Protein AF-A0ABD5DWU7-F1 (afdb_monomer_lite)

Radius of gyration: 20.47 Å; chains: 1; bounding box: 28×32×75 Å

pLDDT: mean 79.43, std 18.38, range [41.59, 97.12]

Secondary structure (DSSP, 8-state):
------------S-HHHHHHHHHHHH------GGGS--SSHHHHHHHHHHHHHHT--S-------TTSSHHHHHHHHHHHSTTTTS--

Foldseek 3Di:
DDDDDDDDDDPPDPVVVVVVVCCVPPPPPQAALVPFDPPDPVSVVLSVVLLVLQADPDDDDDDDDPPPCSVSSVSNSCCNHPNVVDGD

Structure (mmCIF, N/CA/C/O backbone):
data_AF-A0ABD5DWU7-F1
#
_entry.id   AF-A0ABD5DWU7-F1
#
loop_
_atom_site.group_PDB
_atom_site.id
_atom_site.type_symbol
_atom_site.label_atom_id
_atom_site.label_alt_id
_atom_site.label_comp_id
_atom_site.label_asym_id
_atom_site.label_entity_id
_atom_site.label_seq_id
_atom_site.pdbx_PDB_ins_code
_atom_site.Cartn_x
_atom_site.Cartn_y
_atom_site.Cartn_z
_atom_site.occupancy
_atom_site.B_iso_or_equiv
_atom_site.auth_seq_id
_atom_site.auth_comp_id
_atom_site.auth_asym_id
_atom_site.auth_atom_id
_atom_site.pdbx_PDB_model_num
ATOM 1 N N . VAL A 1 1 ? 6.068 21.257 57.319 1.00 47.72 1 VAL A N 1
ATOM 2 C CA . VAL A 1 1 ? 5.580 20.198 56.406 1.00 47.72 1 VAL A CA 1
ATOM 3 C C . VAL A 1 1 ? 4.817 20.910 55.308 1.00 47.72 1 VAL A C 1
ATOM 5 O O . VAL A 1 1 ? 3.695 21.337 55.536 1.00 47.72 1 VAL A O 1
ATOM 8 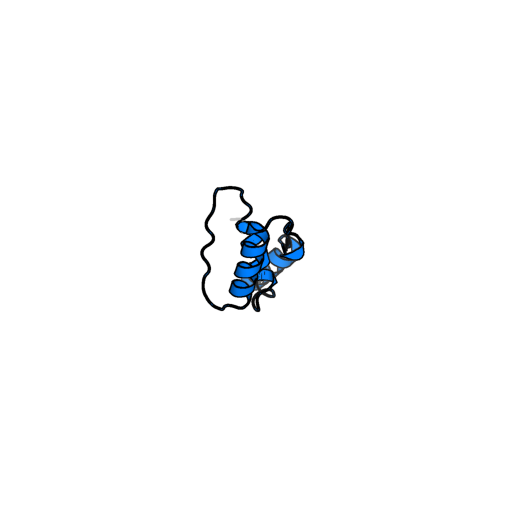N N . GLU A 1 2 ? 5.495 21.201 54.202 1.00 44.88 2 GLU A N 1
ATOM 9 C CA . GLU A 1 2 ? 4.950 21.977 53.084 1.00 44.88 2 GLU A CA 1
ATOM 10 C C . GLU A 1 2 ? 4.155 21.044 52.168 1.00 44.88 2 GLU A C 1
ATOM 12 O O . GLU A 1 2 ? 4.675 20.031 51.699 1.00 44.88 2 GLU A O 1
ATOM 17 N N . ALA A 1 3 ? 2.877 21.351 51.953 1.00 52.53 3 ALA A N 1
ATOM 18 C CA . ALA A 1 3 ? 2.023 20.604 51.043 1.00 52.53 3 ALA A CA 1
ATOM 19 C C . ALA A 1 3 ? 2.336 21.037 49.604 1.00 52.53 3 ALA A C 1
ATOM 21 O O . ALA A 1 3 ? 1.901 22.096 49.155 1.00 52.53 3 ALA A O 1
ATOM 22 N N . GLN A 1 4 ? 3.118 20.224 48.892 1.00 56.00 4 GLN A N 1
ATOM 23 C CA . GLN A 1 4 ? 3.311 20.362 47.451 1.00 56.00 4 GLN A CA 1
ATOM 24 C C . GLN A 1 4 ? 1.962 20.153 46.749 1.00 56.00 4 GLN A C 1
ATOM 26 O O . GLN A 1 4 ? 1.354 19.086 46.837 1.00 56.00 4 GLN A O 1
ATOM 31 N N . GLY A 1 5 ? 1.471 21.198 46.085 1.00 52.78 5 GLY A N 1
ATOM 32 C CA . GLY A 1 5 ? 0.268 21.136 45.265 1.00 52.78 5 GLY A CA 1
ATOM 33 C C . GLY A 1 5 ? 0.564 20.434 43.945 1.00 52.78 5 GLY A C 1
ATOM 34 O O . GLY A 1 5 ? 1.035 21.064 43.000 1.00 52.78 5 GLY A O 1
ATOM 35 N N . ASN A 1 6 ? 0.273 19.137 43.861 1.00 47.34 6 ASN A N 1
ATOM 36 C CA . ASN A 1 6 ? 0.294 18.430 42.586 1.00 47.34 6 ASN A CA 1
ATOM 37 C C . ASN A 1 6 ? -0.885 18.895 41.724 1.00 47.34 6 ASN A C 1
ATOM 39 O O . ASN A 1 6 ? -2.043 18.665 42.065 1.00 47.34 6 ASN A O 1
ATOM 43 N N . SER A 1 7 ? -0.581 19.530 40.593 1.00 41.59 7 SER A N 1
ATOM 44 C CA . SER A 1 7 ? -1.564 19.823 39.550 1.00 41.59 7 SER A CA 1
ATOM 45 C C . SER A 1 7 ? -1.458 18.769 38.455 1.00 41.59 7 SER A C 1
ATOM 47 O O . SER A 1 7 ? -0.378 18.542 37.913 1.00 41.59 7 SER A O 1
ATOM 49 N N . PHE A 1 8 ? -2.578 18.133 38.120 1.00 54.56 8 PHE A N 1
ATOM 50 C CA . PHE A 1 8 ? -2.674 17.188 37.011 1.00 54.56 8 PHE A CA 1
ATOM 51 C C . PHE A 1 8 ? -3.562 17.802 35.931 1.00 54.56 8 PHE A C 1
ATOM 53 O O . PHE A 1 8 ? -4.663 18.267 36.226 1.00 54.56 8 PHE A O 1
ATOM 60 N N . ILE A 1 9 ? -3.101 17.792 34.681 1.00 51.06 9 ILE A N 1
ATOM 61 C CA . ILE A 1 9 ? -3.950 18.088 33.525 1.00 51.06 9 ILE A CA 1
ATOM 62 C C . ILE A 1 9 ? -4.528 16.754 33.057 1.00 51.06 9 ILE A C 1
ATOM 64 O O . ILE A 1 9 ? -3.794 15.898 32.566 1.00 51.06 9 ILE A O 1
ATOM 68 N N . LEU A 1 10 ? -5.838 16.567 33.223 1.00 50.19 10 LEU A N 1
ATOM 69 C CA . LEU A 1 10 ? -6.551 15.421 32.667 1.00 50.19 10 LEU A CA 1
ATOM 70 C C . LEU A 1 10 ? -7.148 15.835 31.317 1.00 50.19 10 LEU A C 1
ATOM 72 O O . LEU A 1 10 ? -8.133 16.571 31.265 1.00 50.19 10 LEU A O 1
ATOM 76 N N . LEU A 1 11 ? -6.547 15.382 30.218 1.00 52.16 11 LEU A N 1
ATOM 77 C CA . LEU A 1 11 ? -7.148 15.522 28.893 1.00 52.16 11 LEU A CA 1
ATOM 78 C C . LEU A 1 11 ? -8.168 14.394 28.703 1.00 52.16 11 LEU A C 1
ATOM 80 O O . LEU A 1 11 ? -7.810 13.261 28.394 1.00 52.16 11 LEU A O 1
ATOM 84 N N . LEU A 1 12 ? -9.452 14.708 28.893 1.00 55.03 12 LEU A N 1
ATOM 85 C CA . LEU A 1 12 ? -10.568 13.841 28.508 1.00 55.03 12 LEU A CA 1
ATOM 86 C C . LEU A 1 12 ? -10.821 13.971 27.003 1.00 55.03 12 LEU A C 1
ATOM 88 O O . LEU A 1 12 ? -11.833 14.512 26.568 1.00 55.03 12 LEU A O 1
ATOM 92 N N . HIS A 1 13 ? -9.885 13.481 26.201 1.00 54.75 13 HIS A N 1
ATOM 93 C CA . HIS A 1 13 ? -10.170 13.124 24.820 1.00 54.75 13 HIS A CA 1
ATOM 94 C C . HIS A 1 13 ? -9.867 11.629 24.696 1.00 54.75 13 HIS A C 1
ATOM 96 O O . HIS A 1 13 ? -8.747 11.228 25.021 1.00 54.75 13 HIS A O 1
ATOM 102 N N . PRO A 1 14 ? -10.826 10.770 24.297 1.00 63.94 14 PRO A N 1
ATOM 103 C CA . PRO A 1 14 ? -10.520 9.370 24.043 1.00 63.94 14 PRO A CA 1
ATOM 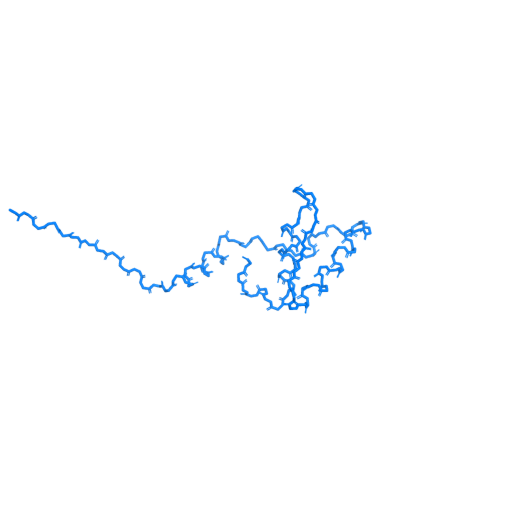104 C C . PRO A 1 14 ? -9.344 9.307 23.070 1.00 63.94 14 PRO A C 1
ATOM 106 O O . PRO A 1 14 ? -9.347 9.998 22.051 1.00 63.94 14 PRO A O 1
ATOM 109 N N . VAL A 1 15 ? -8.331 8.507 23.412 1.00 61.31 15 VAL A N 1
ATOM 110 C CA . VAL A 1 15 ? -7.064 8.383 22.666 1.00 61.31 15 VAL A CA 1
ATOM 111 C C . VAL A 1 15 ? -7.309 8.199 21.164 1.00 61.31 15 VAL A C 1
ATOM 113 O O . VAL A 1 15 ? -6.572 8.738 20.343 1.00 61.31 15 VAL A O 1
ATOM 116 N N . GLU A 1 16 ? -8.407 7.537 20.800 1.00 60.78 16 GLU A N 1
ATOM 117 C CA . GLU A 1 16 ? -8.860 7.370 19.417 1.00 60.78 16 GLU A CA 1
ATOM 118 C C . GLU A 1 16 ? -9.069 8.684 18.652 1.00 60.78 16 GLU A C 1
ATOM 120 O O . GLU A 1 16 ? -8.682 8.788 17.491 1.00 60.78 16 GLU A O 1
ATOM 125 N N . GLN A 1 17 ? -9.632 9.714 19.283 1.00 60.34 17 GLN A N 1
ATOM 126 C CA . GLN A 1 17 ? -9.856 11.011 18.640 1.00 60.34 17 GLN A CA 1
ATOM 127 C C . GLN A 1 17 ? -8.544 11.786 18.469 1.00 60.34 17 GLN A C 1
ATOM 129 O O . GLN A 1 17 ? -8.337 12.412 17.433 1.00 60.34 17 GLN A O 1
ATOM 134 N N . MET A 1 18 ? -7.612 11.688 19.425 1.00 63.16 18 MET A N 1
ATOM 135 C CA . MET A 1 18 ? -6.254 12.215 19.233 1.00 63.16 18 MET A CA 1
ATOM 136 C C . MET A 1 18 ? -5.527 11.487 18.098 1.00 63.16 18 MET A C 1
ATOM 138 O O . MET A 1 18 ? -4.889 12.140 17.274 1.00 63.16 18 MET A O 1
ATOM 142 N N . ARG A 1 19 ? -5.672 10.159 17.998 1.00 60.50 19 ARG A N 1
ATOM 143 C CA . ARG A 1 19 ? -5.095 9.358 16.909 1.00 60.50 19 ARG A CA 1
ATOM 144 C C . ARG A 1 19 ? -5.613 9.812 15.543 1.00 60.50 19 ARG A C 1
ATOM 146 O O . ARG A 1 19 ? -4.814 9.984 14.631 1.00 60.50 19 ARG A O 1
ATOM 153 N N . GLN A 1 20 ? -6.915 10.079 15.426 1.00 59.41 20 GLN A N 1
ATOM 154 C CA . GLN A 1 20 ? -7.544 10.603 14.204 1.00 59.41 20 GLN A CA 1
ATOM 155 C C . GLN A 1 20 ? -7.072 12.018 13.830 1.00 59.41 20 GLN A C 1
ATOM 157 O O . GLN A 1 20 ? -6.881 12.333 12.654 1.00 59.41 20 GLN A O 1
ATOM 162 N N . LEU A 1 21 ? -6.869 12.895 14.815 1.00 58.41 21 LEU A N 1
ATOM 163 C CA . LEU A 1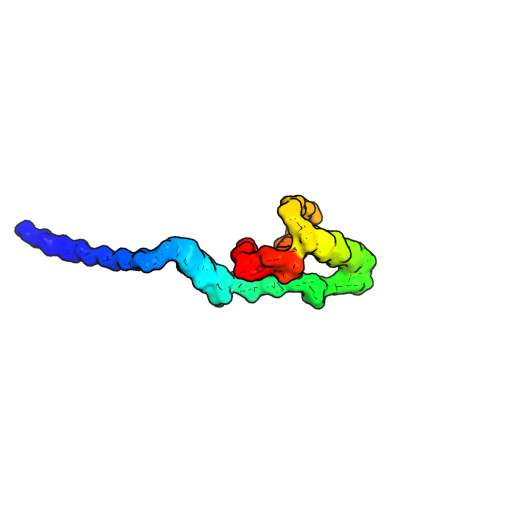 21 ? -6.351 14.246 14.575 1.00 58.41 21 LEU A CA 1
ATOM 164 C C . LEU A 1 21 ? -4.872 14.228 14.159 1.00 58.41 21 LEU A C 1
ATOM 166 O O . LEU A 1 21 ? -4.467 14.995 13.287 1.00 58.41 21 LEU A O 1
ATOM 170 N N . MET A 1 22 ? -4.075 13.317 14.725 1.00 58.81 22 MET A N 1
ATOM 171 C CA . MET A 1 22 ? -2.668 13.148 14.351 1.00 58.81 22 MET A CA 1
ATOM 172 C C . MET A 1 22 ? -2.510 12.571 12.939 1.00 58.81 22 MET A C 1
ATOM 174 O O . MET A 1 22 ? -1.703 13.084 12.163 1.00 58.81 22 MET A O 1
ATOM 178 N N . THR A 1 23 ? -3.311 11.570 12.559 1.00 56.72 23 THR A N 1
ATOM 179 C CA . THR A 1 23 ? -3.280 11.018 11.193 1.00 56.72 23 THR A CA 1
ATOM 180 C C . THR A 1 23 ? -3.790 12.012 10.147 1.00 56.72 23 THR A C 1
ATOM 182 O O . THR A 1 23 ? -3.269 12.040 9.034 1.00 56.72 23 THR A O 1
ATOM 185 N N . SER A 1 24 ? -4.756 12.873 10.486 1.00 55.91 24 SER A N 1
ATOM 186 C CA . SER A 1 24 ? -5.332 13.833 9.531 1.00 55.91 24 SER A CA 1
ATOM 187 C C . SER A 1 24 ? -4.471 15.070 9.249 1.00 55.91 24 SER A C 1
ATOM 189 O O . SER A 1 24 ? -4.566 15.597 8.139 1.00 55.91 24 SER A O 1
ATOM 191 N N . GLN A 1 25 ? -3.636 15.527 10.194 1.00 45.56 25 GLN A N 1
ATOM 192 C CA . GLN A 1 25 ? -2.841 16.760 10.033 1.00 45.56 25 GLN A CA 1
ATOM 193 C C . GLN A 1 25 ? -1.345 16.547 9.746 1.00 45.56 25 GLN A C 1
ATOM 195 O O . GLN A 1 25 ? -0.730 17.424 9.147 1.00 45.56 25 GLN A O 1
ATOM 200 N N . LEU A 1 26 ? -0.754 15.407 10.129 1.00 48.31 26 LEU A N 1
ATOM 201 C CA . LEU A 1 26 ? 0.691 15.152 9.977 1.00 48.31 26 LEU A CA 1
ATOM 202 C C . LEU A 1 26 ? 1.031 13.961 9.059 1.00 48.31 26 LEU A C 1
ATOM 204 O O . LEU A 1 26 ? 2.182 13.826 8.660 1.00 48.31 26 LEU A O 1
ATOM 208 N N . GLY A 1 27 ? 0.055 13.117 8.700 1.00 48.72 27 GLY A N 1
ATOM 209 C CA . GLY A 1 27 ? 0.289 11.835 8.013 1.00 48.72 27 GLY A CA 1
ATOM 210 C C . GLY A 1 27 ? -0.250 11.714 6.584 1.00 48.72 27 GLY A C 1
ATOM 211 O O . GLY A 1 27 ? -0.199 10.630 6.014 1.00 48.72 27 GLY A O 1
ATOM 212 N N . LYS A 1 28 ? -0.778 12.785 5.979 1.00 55.56 28 LYS A N 1
ATOM 213 C CA . LYS A 1 28 ? -1.347 12.739 4.618 1.00 55.56 28 LYS A CA 1
ATOM 214 C C . LYS A 1 28 ? -0.271 12.827 3.529 1.00 55.56 28 LYS A C 1
ATOM 216 O O . LYS A 1 28 ? -0.283 13.728 2.696 1.00 55.56 28 LYS A O 1
ATOM 221 N N . VAL A 1 29 ? 0.635 11.858 3.490 1.00 55.94 29 VAL A N 1
ATOM 222 C CA . VAL A 1 29 ? 1.213 11.457 2.205 1.00 55.94 29 VAL A CA 1
ATOM 223 C C . VAL A 1 29 ? 0.285 10.365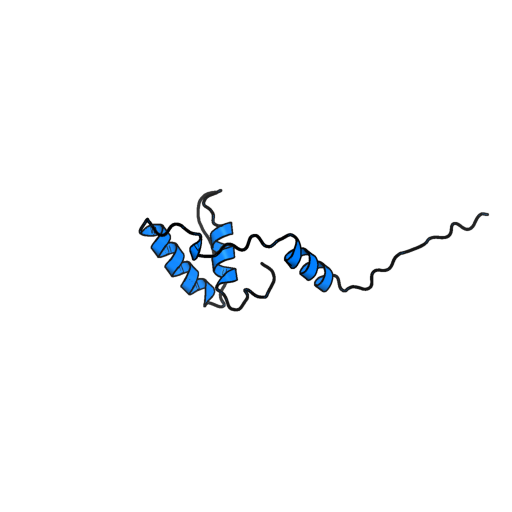 1.683 1.00 55.94 29 VAL A C 1
ATOM 225 O O . VAL A 1 29 ? 0.316 9.235 2.140 1.00 55.94 29 VAL A O 1
ATOM 228 N N . SER A 1 30 ? -0.668 10.761 0.843 1.00 69.19 30 SER A N 1
ATOM 229 C CA . SER A 1 30 ? -1.721 9.892 0.313 1.00 69.19 30 SER A CA 1
ATOM 230 C C . SER A 1 30 ? -1.334 9.495 -1.105 1.00 69.19 30 SER A C 1
ATOM 232 O O . SER A 1 30 ? -1.701 10.187 -2.056 1.00 69.19 30 SER A O 1
ATOM 234 N N . HIS A 1 31 ? -0.564 8.418 -1.253 1.00 88.25 31 HIS A N 1
ATOM 235 C CA . HIS A 1 31 ? -0.209 7.924 -2.581 1.00 88.25 31 HIS A CA 1
ATOM 236 C C . HIS A 1 31 ? -1.408 7.287 -3.285 1.00 88.25 31 HIS A C 1
ATOM 238 O O . HIS A 1 31 ? -2.173 6.552 -2.666 1.00 88.25 31 HIS A O 1
ATOM 244 N N . THR A 1 32 ? -1.589 7.580 -4.573 1.00 93.25 32 THR A N 1
ATOM 245 C CA . THR A 1 32 ? -2.659 7.012 -5.412 1.00 93.25 32 THR A CA 1
ATOM 246 C C . THR A 1 32 ? -2.065 6.340 -6.647 1.00 93.25 32 THR A C 1
ATOM 248 O O . THR A 1 32 ? -0.913 6.594 -7.007 1.00 93.25 32 THR A O 1
ATOM 251 N N . PHE A 1 33 ? -2.830 5.480 -7.324 1.00 94.00 33 PHE A N 1
ATOM 252 C CA . PHE A 1 33 ? -2.335 4.795 -8.522 1.00 94.00 33 PHE A CA 1
ATOM 253 C C . PHE A 1 33 ? -2.010 5.760 -9.669 1.00 94.00 33 PHE A C 1
ATOM 255 O O . PHE A 1 33 ? -1.148 5.454 -10.486 1.00 94.00 33 PHE A O 1
ATOM 262 N N . GLU A 1 34 ? -2.643 6.935 -9.720 1.00 91.25 34 GLU A N 1
ATOM 263 C CA . GLU A 1 34 ? -2.368 7.980 -10.718 1.00 91.25 34 GLU A CA 1
ATOM 264 C C . GLU A 1 34 ? -0.947 8.549 -10.609 1.00 91.25 34 GLU A C 1
ATOM 266 O O . GLU A 1 34 ? -0.449 9.142 -11.561 1.00 91.25 34 GLU A O 1
ATOM 271 N N . GLN A 1 35 ? -0.290 8.377 -9.460 1.00 89.44 35 GLN A N 1
ATOM 272 C CA . GLN A 1 35 ? 1.082 8.830 -9.227 1.00 89.44 35 GLN A CA 1
ATOM 273 C C . GLN A 1 35 ? 2.132 7.774 -9.608 1.00 89.44 35 GLN A C 1
ATOM 275 O O . GLN A 1 35 ? 3.327 8.063 -9.577 1.00 89.44 35 GLN A O 1
ATOM 280 N N . MET A 1 36 ? 1.714 6.553 -9.954 1.00 89.44 36 MET A N 1
ATOM 281 C CA . MET A 1 36 ? 2.612 5.482 -10.387 1.00 89.44 36 MET A CA 1
ATOM 282 C C . MET A 1 36 ? 2.841 5.569 -11.902 1.00 89.44 36 MET A C 1
ATOM 284 O O . MET A 1 36 ? 1.888 5.711 -12.667 1.00 89.44 36 MET A O 1
ATOM 288 N N . SER A 1 37 ? 4.097 5.458 -12.353 1.00 87.94 37 SER A N 1
ATOM 289 C CA . SER A 1 37 ? 4.405 5.421 -13.791 1.00 87.94 37 SER A CA 1
ATOM 290 C C . SER A 1 37 ? 3.765 4.184 -14.425 1.00 87.94 37 SER A C 1
ATOM 292 O O . SER A 1 37 ? 4.036 3.057 -14.030 1.00 87.94 37 SER A O 1
ATOM 294 N N . ALA A 1 38 ? 2.901 4.389 -15.416 1.00 85.56 38 ALA A N 1
ATOM 295 C CA . ALA A 1 38 ? 2.249 3.313 -16.162 1.00 85.56 38 ALA A CA 1
ATOM 296 C C . ALA A 1 38 ? 2.979 2.988 -17.481 1.00 85.56 38 ALA A C 1
ATOM 298 O O . ALA A 1 38 ? 2.402 2.359 -18.375 1.00 85.56 38 ALA A O 1
ATOM 299 N N . ASP A 1 39 ? 4.228 3.437 -17.618 1.00 90.00 39 ASP A N 1
ATOM 300 C CA . ASP A 1 39 ? 4.969 3.402 -18.879 1.00 90.0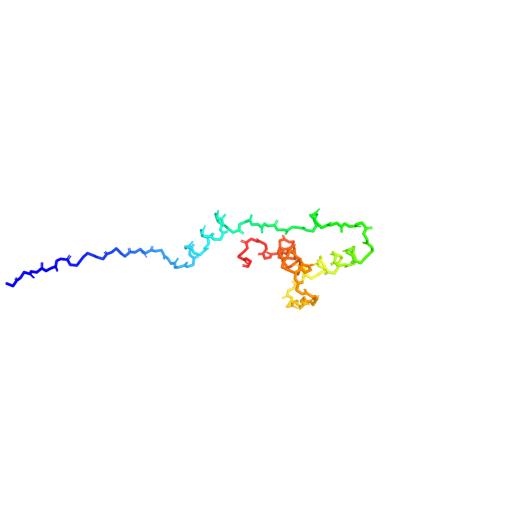0 39 ASP A CA 1
ATOM 301 C C . ASP A 1 39 ? 5.404 1.975 -19.243 1.00 90.00 39 ASP A C 1
ATOM 303 O O . ASP A 1 39 ? 5.422 1.602 -20.420 1.00 90.00 39 ASP A O 1
ATOM 307 N N . ASP A 1 40 ? 5.660 1.127 -18.244 1.00 92.56 40 ASP A N 1
ATOM 308 C CA . ASP A 1 40 ? 6.030 -0.268 -18.455 1.00 92.56 40 ASP A CA 1
ATOM 309 C C . ASP A 1 40 ? 4.852 -1.250 -18.228 1.00 92.56 40 ASP A C 1
ATOM 311 O O . ASP A 1 40 ? 3.889 -0.961 -17.503 1.00 92.56 4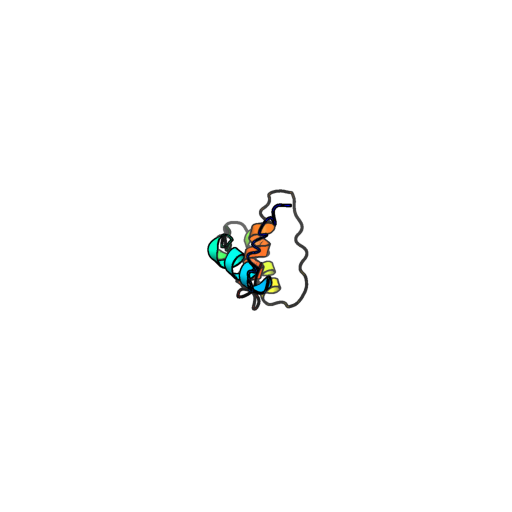0 ASP A O 1
ATOM 315 N N . PRO A 1 41 ? 4.860 -2.423 -18.893 1.00 94.62 41 PRO A N 1
ATOM 316 C CA . PRO A 1 41 ? 3.791 -3.414 -18.763 1.00 94.62 41 PRO A CA 1
ATOM 317 C C . PRO A 1 41 ? 3.643 -4.019 -17.361 1.00 94.62 41 PRO A C 1
ATOM 319 O O . PRO A 1 41 ? 2.527 -4.394 -16.992 1.00 94.62 41 PRO A O 1
ATOM 322 N N . GLU A 1 42 ? 4.727 -4.137 -16.595 1.00 91.81 42 GLU A N 1
ATOM 323 C CA . GLU A 1 42 ? 4.705 -4.762 -15.271 1.00 91.81 42 GLU A CA 1
ATOM 324 C C . GLU A 1 42 ? 4.075 -3.822 -14.247 1.00 91.81 42 GLU A C 1
ATOM 326 O O . GLU A 1 42 ? 3.182 -4.243 -13.510 1.00 91.81 42 GLU A O 1
ATOM 331 N N . THR A 1 43 ? 4.396 -2.526 -14.279 1.00 91.50 43 THR A N 1
ATOM 332 C CA . THR A 1 43 ? 3.714 -1.551 -13.419 1.00 91.50 43 THR A CA 1
ATOM 333 C C . THR A 1 43 ? 2.235 -1.429 -13.776 1.00 91.50 43 THR A C 1
ATOM 335 O O . THR A 1 43 ? 1.386 -1.364 -12.887 1.00 91.50 43 THR A O 1
ATOM 338 N N . ARG A 1 44 ? 1.861 -1.526 -15.060 1.00 94.88 44 ARG A N 1
ATOM 339 C CA . ARG A 1 44 ? 0.440 -1.596 -15.454 1.00 94.88 44 ARG A CA 1
ATOM 340 C C . ARG A 1 44 ? -0.279 -2.815 -14.879 1.00 94.88 44 ARG A C 1
ATOM 342 O O . ARG A 1 44 ? -1.421 -2.690 -14.433 1.00 94.88 44 ARG A O 1
ATOM 349 N N . ARG A 1 45 ? 0.366 -3.985 -14.866 1.00 95.06 45 ARG A N 1
ATOM 350 C CA . ARG A 1 45 ? -0.176 -5.191 -14.215 1.00 95.06 45 ARG A CA 1
ATOM 351 C C . ARG A 1 45 ? -0.286 -5.005 -12.707 1.00 95.06 45 ARG A C 1
ATOM 353 O O . ARG A 1 45 ? -1.310 -5.367 -12.134 1.00 95.06 45 ARG A O 1
ATOM 360 N N . LEU A 1 46 ? 0.723 -4.406 -12.084 1.00 93.94 46 LEU A N 1
ATOM 361 C CA . LEU A 1 46 ? 0.734 -4.110 -10.656 1.00 93.94 46 LEU A CA 1
ATOM 362 C C . LEU A 1 46 ? -0.435 -3.197 -10.265 1.00 93.94 46 LEU A C 1
ATOM 364 O O . LEU A 1 46 ? -1.180 -3.527 -9.346 1.00 93.94 46 LEU A O 1
ATOM 368 N N . ILE A 1 47 ? -0.655 -2.111 -11.014 1.00 95.81 47 ILE A N 1
ATOM 369 C CA . ILE A 1 47 ? -1.805 -1.210 -10.842 1.00 95.81 47 ILE A CA 1
ATOM 370 C C . ILE A 1 47 ? -3.116 -1.983 -11.025 1.00 95.81 47 ILE A C 1
ATOM 372 O O . ILE A 1 47 ? -4.024 -1.861 -10.206 1.00 95.81 47 ILE A O 1
ATOM 376 N N . HIS A 1 48 ? -3.226 -2.816 -12.065 1.00 96.19 48 HIS A N 1
ATOM 377 C CA . HIS A 1 48 ? -4.424 -3.621 -12.304 1.00 96.19 48 HIS A CA 1
ATOM 378 C C . HIS A 1 48 ? -4.763 -4.532 -11.112 1.00 96.19 48 HIS A C 1
ATOM 380 O O . HIS A 1 48 ? -5.896 -4.511 -10.629 1.00 96.19 48 HIS A O 1
ATOM 386 N N . PHE A 1 49 ? -3.794 -5.295 -10.600 1.00 96.38 49 PHE A N 1
ATOM 387 C CA . PHE A 1 49 ? -4.007 -6.155 -9.433 1.00 96.38 49 PHE A CA 1
ATOM 388 C C . PHE A 1 49 ? -4.258 -5.355 -8.154 1.00 96.38 49 PHE A C 1
ATOM 390 O O . PHE A 1 49 ? -5.121 -5.735 -7.365 1.00 96.38 49 PHE A O 1
ATOM 397 N N . GLY A 1 50 ? -3.574 -4.225 -7.975 1.00 96.38 50 GLY A N 1
ATOM 398 C CA . GLY A 1 50 ? -3.801 -3.313 -6.858 1.00 96.38 50 GLY A CA 1
ATOM 399 C C . GLY A 1 50 ? -5.240 -2.795 -6.814 1.00 96.38 50 GLY A C 1
ATOM 400 O O . GLY A 1 50 ? -5.877 -2.845 -5.766 1.00 96.38 50 GLY A O 1
ATOM 401 N N . ARG A 1 51 ? -5.808 -2.398 -7.958 1.00 96.75 51 ARG A N 1
ATOM 402 C CA . ARG A 1 51 ? -7.218 -1.978 -8.053 1.00 96.75 51 ARG A CA 1
ATOM 403 C C . ARG A 1 51 ? -8.197 -3.095 -7.712 1.00 96.75 51 ARG A C 1
ATOM 405 O O . ARG A 1 51 ? -9.206 -2.864 -7.048 1.00 96.75 51 ARG A O 1
ATOM 412 N N . GLN A 1 52 ? -7.903 -4.320 -8.139 1.00 97.12 52 GLN A N 1
ATOM 413 C CA . GLN A 1 52 ? -8.714 -5.483 -7.774 1.00 97.12 52 GLN A CA 1
ATOM 414 C C . GLN A 1 52 ? -8.644 -5.765 -6.268 1.00 97.12 52 GLN A C 1
ATOM 416 O O . GLN A 1 52 ? -9.667 -6.055 -5.652 1.00 97.12 52 GLN A O 1
ATOM 421 N N . ALA A 1 53 ? -7.464 -5.619 -5.666 1.00 96.44 53 ALA A N 1
ATOM 422 C CA . ALA A 1 53 ? -7.265 -5.742 -4.228 1.00 96.44 53 ALA A CA 1
ATOM 423 C C . ALA A 1 53 ? -7.984 -4.637 -3.431 1.00 96.44 53 ALA A C 1
ATOM 425 O O . ALA A 1 53 ? -8.582 -4.934 -2.400 1.00 96.44 53 ALA A O 1
ATOM 426 N N . ALA A 1 54 ? -7.996 -3.395 -3.925 1.00 96.19 54 ALA A N 1
ATOM 427 C CA . ALA A 1 54 ? -8.678 -2.262 -3.292 1.00 96.19 54 ALA A CA 1
ATOM 428 C C . ALA A 1 54 ? -10.198 -2.470 -3.192 1.00 96.19 54 ALA A C 1
ATOM 430 O O . ALA A 1 54 ? -10.814 -2.141 -2.180 1.00 96.19 54 ALA A O 1
ATOM 431 N N . ARG A 1 55 ? -10.795 -3.093 -4.214 1.00 96.06 55 ARG A N 1
ATOM 432 C CA . ARG A 1 55 ? -12.209 -3.511 -4.218 1.00 96.06 55 ARG A CA 1
ATOM 433 C C . ARG A 1 55 ? -12.481 -4.705 -3.295 1.00 96.06 55 ARG A C 1
ATOM 435 O O . ARG A 1 55 ? -13.633 -5.011 -3.008 1.00 96.06 55 ARG A O 1
ATOM 442 N N . GLY A 1 56 ? -11.434 -5.411 -2.874 1.00 91.25 56 GLY A N 1
ATOM 443 C CA . GLY A 1 56 ? -11.512 -6.591 -2.027 1.00 91.25 56 GLY A CA 1
ATOM 444 C C . GLY A 1 56 ? -11.567 -6.281 -0.526 1.00 91.25 56 GLY A C 1
ATOM 445 O O . GLY A 1 56 ? -11.024 -5.296 -0.014 1.00 91.25 56 GLY A O 1
ATOM 446 N N . GLY A 1 57 ? -12.194 -7.194 0.217 1.00 87.00 57 GLY A N 1
ATOM 447 C CA . GLY A 1 57 ? -12.210 -7.194 1.685 1.00 87.00 57 GLY A CA 1
ATOM 448 C C . GLY A 1 57 ? -11.089 -8.012 2.337 1.00 87.00 57 GLY A C 1
ATOM 449 O O . GLY A 1 57 ? -11.022 -8.070 3.561 1.00 87.00 57 GLY A O 1
ATOM 450 N N . PHE A 1 58 ? -10.245 -8.679 1.547 1.00 91.00 58 PHE A N 1
ATOM 451 C CA . PHE A 1 58 ? -9.286 -9.667 2.046 1.00 91.00 58 PHE A CA 1
ATOM 452 C C . PHE A 1 58 ? -7.891 -9.070 2.288 1.00 91.00 58 PHE A C 1
ATOM 454 O O . PHE A 1 58 ? -7.519 -8.109 1.612 1.00 91.00 58 PHE A O 1
ATOM 461 N N . PRO A 1 59 ? -7.092 -9.653 3.203 1.00 92.69 59 PRO A N 1
ATOM 462 C CA . PRO A 1 59 ? -5.691 -9.282 3.374 1.00 92.69 59 PRO A CA 1
ATOM 463 C C . PRO A 1 59 ? -4.879 -9.480 2.090 1.00 92.69 59 PRO A C 1
ATOM 465 O O . PRO A 1 59 ? -5.066 -10.461 1.368 1.00 92.69 59 PRO A O 1
ATOM 468 N N . VAL A 1 60 ? -3.941 -8.567 1.842 1.00 91.50 60 VAL A N 1
ATOM 469 C CA . VAL A 1 60 ? -3.060 -8.573 0.667 1.00 91.50 60 VAL A CA 1
ATOM 470 C C . VAL A 1 60 ? -1.617 -8.659 1.145 1.00 91.50 60 VAL A C 1
ATOM 472 O O . VAL A 1 60 ? -1.199 -7.875 1.994 1.00 91.50 60 VAL A O 1
ATOM 475 N N . LEU A 1 61 ? -0.847 -9.594 0.590 1.00 95.62 61 LEU A N 1
ATOM 476 C CA . LEU A 1 61 ? 0.592 -9.687 0.821 1.00 95.62 61 LEU A CA 1
ATOM 477 C C . LEU A 1 61 ? 1.336 -9.000 -0.327 1.00 95.62 61 LEU A C 1
ATOM 479 O O . LEU A 1 61 ? 1.186 -9.392 -1.483 1.00 95.62 61 LEU A O 1
ATOM 483 N N . LEU A 1 62 ? 2.153 -7.997 -0.004 1.00 94.12 62 LEU A N 1
ATOM 484 C CA . LEU A 1 62 ? 3.023 -7.330 -0.970 1.00 94.12 62 LEU A CA 1
ATOM 485 C C . LEU A 1 62 ? 4.440 -7.895 -0.879 1.00 94.12 62 LEU A C 1
ATOM 487 O O . LEU A 1 62 ? 5.090 -7.805 0.163 1.00 94.12 62 LEU A O 1
ATOM 491 N N . CYS A 1 63 ? 4.933 -8.432 -1.991 1.00 94.44 63 CYS A N 1
ATOM 492 C CA . CYS A 1 63 ? 6.271 -9.003 -2.104 1.00 94.44 63 CYS A CA 1
ATOM 493 C C . CYS A 1 63 ? 7.153 -8.144 -3.013 1.00 94.44 63 CYS A C 1
ATOM 495 O O . CYS A 1 63 ? 6.673 -7.532 -3.962 1.00 94.44 63 CYS A O 1
ATOM 497 N N . GLY A 1 64 ? 8.451 -8.110 -2.721 1.00 92.62 64 GLY A N 1
ATOM 498 C CA . GLY A 1 64 ? 9.441 -7.349 -3.482 1.00 92.62 64 GLY A CA 1
ATOM 499 C C . GLY A 1 64 ? 10.637 -6.974 -2.616 1.00 92.62 64 GLY A C 1
ATOM 500 O O . GLY A 1 64 ? 10.590 -7.122 -1.392 1.00 92.62 64 GLY A O 1
ATOM 501 N N . GLU A 1 65 ? 11.688 -6.459 -3.238 1.00 96.12 65 GLU A N 1
ATOM 502 C CA . GLU A 1 65 ? 12.912 -6.030 -2.556 1.00 96.12 65 GLU A CA 1
ATOM 503 C C . GLU A 1 65 ? 12.674 -4.802 -1.662 1.00 96.12 65 GLU A C 1
ATOM 505 O O . GLU A 1 65 ? 11.624 -4.148 -1.704 1.00 96.12 65 GLU A O 1
ATOM 510 N N . GLU A 1 66 ? 13.621 -4.508 -0.780 1.00 92.88 66 GLU A N 1
ATOM 511 C CA . GLU A 1 66 ? 13.585 -3.286 0.021 1.00 92.88 66 GLU A CA 1
ATOM 512 C C . GLU A 1 66 ? 13.647 -2.047 -0.891 1.00 92.88 66 GLU A C 1
ATOM 514 O O . GLU A 1 66 ? 14.332 -2.045 -1.907 1.00 92.88 66 GLU A O 1
ATOM 519 N N . GLY A 1 67 ? 12.880 -1.001 -0.572 1.00 89.19 67 GLY A N 1
ATOM 520 C CA . GLY A 1 67 ? 12.908 0.258 -1.330 1.00 89.19 67 GLY A CA 1
ATOM 521 C C . GLY A 1 67 ? 12.144 0.288 -2.664 1.00 89.19 67 GLY A C 1
ATOM 522 O O . GLY A 1 67 ? 12.004 1.363 -3.234 1.00 89.19 67 GLY A O 1
ATOM 523 N N . VAL A 1 68 ? 11.555 -0.816 -3.143 1.00 89.44 68 VAL A N 1
ATOM 524 C CA . VAL A 1 68 ? 10.820 -0.850 -4.438 1.00 89.44 68 VAL A CA 1
ATOM 525 C C . VAL A 1 68 ? 9.440 -0.170 -4.425 1.00 89.44 68 VAL A C 1
ATOM 527 O O . VAL A 1 68 ? 8.659 -0.323 -5.358 1.00 89.44 68 VAL A O 1
ATOM 530 N N . GLY A 1 69 ? 9.093 0.548 -3.354 1.00 89.69 69 GLY A N 1
ATOM 531 C CA . GLY A 1 69 ? 7.822 1.275 -3.265 1.00 89.69 69 GLY A CA 1
ATOM 532 C C . GLY A 1 69 ? 6.608 0.436 -2.850 1.00 89.69 69 GLY A C 1
ATOM 533 O O . GLY A 1 69 ? 5.477 0.837 -3.113 1.00 89.69 69 GLY A O 1
ATOM 534 N N . LYS A 1 70 ? 6.803 -0.703 -2.163 1.00 93.56 70 LYS A N 1
ATOM 535 C CA . LYS A 1 70 ? 5.688 -1.514 -1.622 1.00 93.56 70 LYS A CA 1
ATOM 536 C C . LYS A 1 70 ? 4.753 -0.699 -0.724 1.00 93.56 70 LYS A C 1
ATOM 538 O O . LYS A 1 70 ? 3.545 -0.874 -0.802 1.00 93.56 70 LYS A O 1
ATOM 543 N N . GLU A 1 71 ? 5.311 0.204 0.081 1.00 92.19 71 GLU A N 1
ATOM 544 C CA . GLU A 1 71 ? 4.537 1.084 0.962 1.00 92.19 71 GLU A CA 1
ATOM 545 C C . GLU A 1 71 ? 3.626 2.029 0.163 1.00 92.19 71 GLU A C 1
ATOM 547 O O . GLU A 1 71 ? 2.427 2.108 0.434 1.00 92.19 71 GLU A O 1
ATOM 552 N N . LEU A 1 72 ? 4.166 2.645 -0.896 1.00 92.25 72 LEU A N 1
ATOM 553 C CA . LEU A 1 72 ? 3.425 3.506 -1.825 1.00 92.25 72 LEU A CA 1
ATOM 554 C C . LEU A 1 72 ? 2.261 2.746 -2.473 1.00 92.25 72 LEU A C 1
ATOM 556 O O . LEU A 1 72 ? 1.142 3.252 -2.542 1.00 92.25 72 LEU A O 1
ATOM 560 N N . LEU A 1 73 ? 2.513 1.503 -2.898 1.00 93.88 73 LEU A N 1
ATOM 561 C CA . LEU A 1 73 ? 1.490 0.633 -3.468 1.00 93.88 73 LEU A CA 1
ATOM 562 C C . LEU A 1 73 ? 0.395 0.296 -2.449 1.00 93.88 73 LEU A C 1
ATOM 564 O O . LEU A 1 73 ? -0.785 0.365 -2.784 1.00 93.88 73 LEU A O 1
ATOM 568 N N . SER A 1 74 ? 0.743 -0.051 -1.208 1.00 94.25 74 SER A N 1
ATOM 569 C CA . SER A 1 74 ? -0.270 -0.317 -0.179 1.00 94.25 74 SER A CA 1
ATOM 570 C C . SER A 1 74 ? -1.102 0.916 0.165 1.00 94.25 74 SER A C 1
ATOM 572 O O . SER A 1 74 ? -2.304 0.774 0.378 1.00 94.25 74 SER A O 1
ATOM 574 N N . GLN A 1 75 ? -0.511 2.113 0.172 1.00 93.94 75 GLN A N 1
ATOM 575 C CA . GLN A 1 75 ? -1.259 3.361 0.347 1.00 93.94 75 GLN A CA 1
ATOM 576 C C . GLN A 1 75 ? -2.215 3.606 -0.823 1.00 93.94 75 GLN A C 1
ATOM 578 O O . GLN A 1 75 ? -3.377 3.928 -0.593 1.00 93.94 75 GLN A O 1
ATOM 583 N N . ALA A 1 76 ? -1.779 3.368 -2.064 1.00 94.75 76 ALA A N 1
ATOM 584 C CA . ALA A 1 76 ? -2.645 3.462 -3.240 1.00 94.75 76 ALA A CA 1
ATOM 585 C C . ALA A 1 76 ? -3.824 2.477 -3.175 1.00 94.75 76 ALA A C 1
ATOM 587 O O . ALA A 1 76 ? -4.965 2.867 -3.425 1.00 94.75 76 ALA A O 1
ATOM 588 N N . ILE A 1 77 ? -3.574 1.230 -2.759 1.00 95.12 77 ILE A N 1
ATOM 589 C CA . ILE A 1 77 ? -4.625 0.224 -2.539 1.00 95.12 77 ILE A CA 1
ATOM 590 C C . ILE A 1 77 ? -5.611 0.690 -1.459 1.00 95.12 77 ILE A C 1
ATOM 592 O O . ILE A 1 77 ? -6.820 0.578 -1.652 1.00 95.12 77 ILE A O 1
ATOM 596 N N . HIS A 1 78 ? -5.122 1.213 -0.331 1.00 94.06 78 HIS A N 1
ATOM 597 C CA . HIS A 1 78 ? -5.978 1.725 0.745 1.00 94.06 78 HIS A CA 1
ATOM 598 C C . HIS A 1 78 ? -6.842 2.895 0.274 1.00 94.06 78 HIS A C 1
ATOM 600 O O . HIS A 1 78 ? -8.054 2.879 0.491 1.00 94.06 78 HIS A O 1
ATOM 606 N N . ASN A 1 79 ? -6.238 3.857 -0.423 1.00 93.38 79 ASN A N 1
ATOM 607 C CA . ASN A 1 79 ? -6.892 5.080 -0.882 1.00 93.38 79 ASN A CA 1
ATOM 608 C C . ASN A 1 79 ? -7.949 4.841 -1.974 1.00 93.38 79 ASN A C 1
ATOM 610 O O . ASN A 1 79 ? -8.897 5.617 -2.060 1.00 93.38 79 ASN A O 1
ATOM 614 N N . GLU A 1 80 ? -7.833 3.778 -2.781 1.00 94.62 80 GLU A N 1
ATOM 615 C CA . GLU A 1 80 ? -8.878 3.381 -3.747 1.00 94.62 80 GLU A CA 1
ATOM 616 C C . GLU A 1 80 ? -9.940 2.439 -3.128 1.00 94.62 80 GLU A C 1
ATOM 618 O O . GLU A 1 80 ? -10.952 2.134 -3.758 1.00 94.62 80 GLU A O 1
ATOM 623 N N . SER A 1 81 ? -9.747 1.970 -1.889 1.00 94.50 81 SER A N 1
ATOM 624 C CA . SER A 1 81 ? -10.684 1.056 -1.220 1.00 94.50 81 SER A CA 1
ATOM 625 C C . SER A 1 81 ? -11.821 1.775 -0.484 1.00 94.50 81 SER A C 1
ATOM 627 O O . SER A 1 81 ? -11.722 2.948 -0.131 1.00 94.50 81 SER A O 1
ATOM 629 N N . GLU A 1 82 ? -12.874 1.035 -0.118 1.00 93.88 82 GLU A N 1
ATOM 630 C CA . GLU A 1 82 ? -13.956 1.538 0.754 1.00 93.88 82 GLU A CA 1
ATOM 631 C C . GLU A 1 82 ? -13.459 2.007 2.138 1.00 93.88 82 GLU A C 1
ATOM 633 O O . GLU A 1 82 ? -14.153 2.736 2.846 1.00 93.88 82 GLU A O 1
ATOM 638 N N . ARG A 1 83 ? -12.241 1.607 2.531 1.00 89.81 83 ARG A N 1
ATOM 639 C CA . ARG A 1 83 ? -11.608 1.943 3.813 1.00 89.81 83 ARG A CA 1
ATOM 640 C C . ARG A 1 83 ? -10.792 3.241 3.767 1.00 89.81 83 ARG A C 1
ATOM 642 O O . ARG A 1 83 ? -10.273 3.637 4.807 1.00 89.81 83 ARG A O 1
ATOM 649 N N . ALA A 1 84 ? -10.722 3.931 2.625 1.00 90.44 84 ALA A N 1
ATOM 650 C CA . ALA A 1 84 ? -9.917 5.143 2.427 1.00 90.44 84 ALA A CA 1
ATOM 651 C C . ALA A 1 84 ? -10.230 6.290 3.411 1.00 90.44 84 ALA A C 1
ATOM 653 O O . ALA A 1 84 ? -9.374 7.123 3.695 1.00 90.44 84 ALA A O 1
ATOM 654 N N . GLY A 1 85 ? -11.456 6.342 3.948 1.00 85.44 85 GLY A N 1
ATOM 655 C CA . GLY A 1 85 ? -11.842 7.321 4.973 1.00 85.44 85 GLY A CA 1
ATOM 656 C C . GLY A 1 85 ? -11.284 7.027 6.373 1.00 85.44 85 GLY A C 1
ATOM 657 O O . GLY A 1 85 ? -11.392 7.868 7.265 1.00 85.44 85 GLY A O 1
ATOM 658 N N . GLY A 1 86 ? -10.724 5.834 6.579 1.00 83.44 86 GLY A N 1
ATOM 659 C CA . GLY A 1 86 ? -10.107 5.395 7.823 1.00 83.44 86 GLY A CA 1
ATOM 660 C C . GLY A 1 86 ? -8.586 5.591 7.850 1.00 83.44 86 GLY A C 1
ATOM 661 O O . GLY A 1 86 ? -7.981 5.986 6.851 1.00 83.44 86 GLY A O 1
ATOM 662 N N . PRO A 1 87 ? -7.949 5.313 9.001 1.00 82.00 87 PRO A N 1
ATOM 663 C CA . PRO A 1 87 ? -6.495 5.331 9.111 1.00 82.00 87 PRO A CA 1
ATOM 664 C C . PRO A 1 87 ? -5.858 4.301 8.170 1.00 82.00 87 PRO A C 1
ATOM 666 O O . PRO A 1 87 ? -6.446 3.245 7.928 1.00 82.00 87 PRO A O 1
ATOM 669 N N . TYR A 1 88 ? -4.663 4.637 7.688 1.00 76.50 88 TYR A N 1
ATOM 670 C CA . TYR A 1 88 ? -3.759 3.735 6.981 1.00 76.50 88 TYR A CA 1
ATOM 671 C C . TYR A 1 88 ? -2.829 3.039 7.979 1.00 76.50 88 TYR A C 1
ATOM 673 O O . TYR A 1 88 ? -2.341 3.747 8.895 1.00 76.50 88 TYR A O 1
#

Organism: Acinetobacter baumannii (NCBI:txid470)

InterPro domains:
  IPR002078 RNA polymerase sigma factor 54 interaction domain [PF00158] (39-88)
  IPR002078 RNA polymerase sigma factor 54 interaction domain [PS50045] (36-88)
  IPR025662 Sigma-54 interaction domain, ATP-binding site 1 [PS00675] (60-73)
  IPR027417 P-loop containing nucleoside triphosphate hydrolase [G3DSA:3.40.50.300] (16-88)
  IPR027417 P-loop containing nucleoside triphosphate hydrolase [SSF52540] (40-87)

Sequence (88 aa):
VEAQGNSFILLLHPVEQMRQLMTSQLGKVSHTFEQMSADDPETRRLIHFGRQAARGGFPVLLCGEEGVGKELLSQAIHNESERAGGPY